Protein AF-A0A833N3K3-F1 (afdb_monomer_lite)

Radius of gyration: 20.12 Å; chains: 1; bounding box: 38×70×45 Å

Secondary structure (DSSP, 8-state):
---HHHHHHHHHHHHSS--TT----HHHHHHHHHHHHHHHHHHHHHHHHHHHTTT----HHHHHHHHHHHHHHHHHHHHHHHS---SHHHHHHHHHHHHHHHHHHT-HHHHHHHHHHHHHHHTSTTPPPPPPPPGGGSPPPP-

pLDDT: mean 86.13, std 13.18, range [45.88, 97.06]

Foldseek 3Di:
DQDPVNVVVVVVCVVPPPPPDDPPPQLVVLLVQLVVLVVLLVVLVVCCCPVQNPDGDDDPVSVVSNVVSVVSNVVSVVSNLVDAAQDPVSLVSLLVSQLVVLVVVVDLVSLVVSVVSSVVRCPDPNHDHHDDHDPSNDDDDDD

Structure (mmCIF, N/CA/C/O backbone):
data_AF-A0A833N3K3-F1
#
_entry.id   AF-A0A833N3K3-F1
#
loop_
_atom_site.group_PDB
_atom_site.id
_atom_site.type_symbol
_atom_site.label_atom_id
_atom_site.label_alt_id
_atom_site.label_comp_id
_atom_site.label_asym_id
_atom_site.label_entity_id
_atom_site.label_seq_id
_atom_site.pdbx_PDB_ins_code
_atom_site.Cartn_x
_atom_site.Cartn_y
_atom_site.Cartn_z
_atom_site.occupancy
_atom_site.B_iso_or_equiv
_atom_site.auth_seq_id
_atom_site.auth_comp_id
_atom_site.auth_asym_id
_atom_site.auth_atom_id
_atom_site.pdbx_PDB_model_num
ATOM 1 N N . MET A 1 1 ? 7.880 -47.195 -12.315 1.00 52.00 1 MET A N 1
ATOM 2 C CA . MET A 1 1 ? 8.956 -46.193 -12.150 1.00 52.00 1 MET A CA 1
ATOM 3 C C . MET A 1 1 ? 8.389 -44.816 -12.467 1.00 52.00 1 MET A C 1
ATOM 5 O O . MET A 1 1 ? 7.997 -44.614 -13.613 1.00 52.00 1 MET A O 1
ATOM 9 N N . PRO A 1 2 ? 8.256 -43.900 -11.494 1.00 55.56 2 PRO A N 1
ATOM 10 C CA . PRO A 1 2 ? 7.811 -42.541 -11.786 1.00 55.56 2 PRO A CA 1
ATOM 11 C C . PRO A 1 2 ? 8.850 -41.845 -12.675 1.00 55.56 2 PRO A C 1
ATOM 13 O O . PRO A 1 2 ? 10.045 -41.848 -12.389 1.00 55.56 2 PRO A O 1
ATOM 16 N N . THR A 1 3 ? 8.403 -41.278 -13.792 1.00 72.81 3 THR A N 1
ATOM 17 C CA . THR A 1 3 ? 9.254 -40.499 -14.699 1.00 72.81 3 THR A CA 1
ATOM 18 C C . THR A 1 3 ? 9.579 -39.136 -14.079 1.00 72.81 3 THR A C 1
ATOM 20 O O . THR A 1 3 ? 8.823 -38.625 -13.246 1.00 72.81 3 THR A O 1
ATOM 23 N N . ARG A 1 4 ? 10.670 -38.485 -14.512 1.00 65.00 4 ARG A N 1
ATOM 24 C CA . ARG A 1 4 ? 11.044 -37.129 -14.042 1.00 65.00 4 ARG A CA 1
ATOM 25 C C . ARG A 1 4 ? 9.884 -36.127 -14.136 1.00 65.00 4 ARG A C 1
ATOM 27 O O . ARG A 1 4 ? 9.741 -35.266 -13.277 1.00 65.00 4 ARG A O 1
ATOM 34 N N . ARG A 1 5 ? 9.017 -36.283 -15.141 1.00 64.00 5 ARG A N 1
ATOM 35 C CA . ARG A 1 5 ? 7.822 -35.453 -15.344 1.00 64.00 5 ARG A CA 1
ATOM 36 C C . ARG A 1 5 ? 6.761 -35.678 -14.265 1.00 64.00 5 ARG A C 1
ATOM 38 O O . ARG A 1 5 ? 6.179 -34.711 -13.793 1.00 64.00 5 ARG A O 1
ATOM 45 N N . THR A 1 6 ? 6.555 -36.925 -13.838 1.00 72.06 6 THR A N 1
ATOM 46 C CA . THR A 1 6 ? 5.643 -37.235 -12.725 1.00 72.06 6 THR A CA 1
ATOM 47 C C . THR A 1 6 ? 6.186 -36.741 -11.389 1.00 72.06 6 THR A C 1
ATOM 49 O O . THR A 1 6 ? 5.430 -36.154 -10.635 1.00 72.06 6 THR A O 1
ATOM 52 N N . ALA A 1 7 ? 7.496 -36.847 -11.138 1.00 72.25 7 ALA A N 1
ATOM 53 C CA . ALA A 1 7 ? 8.103 -36.306 -9.919 1.00 72.25 7 ALA A CA 1
ATOM 54 C C . ALA A 1 7 ? 7.972 -34.773 -9.832 1.00 72.25 7 ALA A C 1
ATOM 56 O O . ALA A 1 7 ? 7.600 -34.242 -8.789 1.00 72.25 7 ALA A O 1
ATOM 57 N N . LEU A 1 8 ? 8.207 -34.064 -10.942 1.00 69.69 8 LEU A N 1
ATOM 58 C CA . LEU A 1 8 ? 8.032 -32.610 -11.005 1.00 69.69 8 LEU A CA 1
ATOM 59 C C . LEU A 1 8 ? 6.567 -32.189 -10.860 1.00 69.69 8 LEU A C 1
ATOM 61 O O . LEU A 1 8 ? 6.291 -31.215 -10.168 1.00 69.69 8 LEU A O 1
ATOM 65 N N . ALA A 1 9 ? 5.629 -32.929 -11.456 1.00 73.12 9 ALA A N 1
ATOM 66 C CA . ALA A 1 9 ? 4.201 -32.673 -11.287 1.00 73.12 9 ALA A CA 1
ATOM 67 C C . ALA A 1 9 ? 3.756 -32.860 -9.827 1.00 73.12 9 ALA A C 1
ATOM 69 O O . ALA A 1 9 ? 3.012 -32.030 -9.317 1.00 73.12 9 ALA A O 1
ATOM 70 N N . SER A 1 10 ? 4.261 -33.884 -9.132 1.00 70.81 10 SER A N 1
ATOM 71 C CA . SER A 1 10 ? 3.979 -34.112 -7.710 1.00 70.81 10 SER A CA 1
ATOM 72 C C . SER A 1 10 ? 4.537 -33.001 -6.825 1.00 70.81 10 SER A C 1
ATOM 74 O O . SER A 1 10 ? 3.839 -32.502 -5.949 1.00 70.81 10 SER A O 1
ATOM 76 N N . VAL A 1 11 ? 5.779 -32.575 -7.069 1.00 69.56 11 VAL A N 1
ATOM 77 C CA . VAL A 1 11 ? 6.408 -31.478 -6.317 1.00 69.56 11 VAL A CA 1
ATOM 78 C C . VAL A 1 11 ? 5.673 -30.162 -6.568 1.00 69.56 11 VAL A C 1
ATOM 80 O O . VAL A 1 11 ? 5.389 -29.431 -5.623 1.00 69.56 11 VAL A O 1
ATOM 83 N N . LEU A 1 12 ? 5.290 -29.880 -7.816 1.00 65.75 12 LEU A N 1
ATOM 84 C CA . LEU A 1 12 ? 4.489 -28.703 -8.150 1.00 65.75 12 LEU A CA 1
ATOM 85 C C . LEU A 1 12 ? 3.085 -28.771 -7.546 1.00 65.75 12 LEU A C 1
ATOM 87 O O . LEU A 1 12 ? 2.593 -27.744 -7.100 1.00 65.75 12 LEU A O 1
ATOM 91 N N . ALA A 1 13 ? 2.459 -29.947 -7.470 1.00 66.00 13 ALA A N 1
ATOM 92 C CA . ALA A 1 13 ? 1.159 -30.125 -6.825 1.00 66.00 13 ALA A CA 1
ATOM 93 C C . ALA A 1 13 ? 1.229 -29.917 -5.304 1.00 66.00 13 ALA A C 1
ATOM 95 O O . ALA A 1 13 ? 0.318 -29.329 -4.730 1.00 66.00 13 ALA A O 1
ATOM 96 N N . VAL A 1 14 ? 2.324 -30.331 -4.658 1.00 65.94 14 VAL A N 1
ATOM 97 C CA . VAL A 1 14 ? 2.574 -30.079 -3.228 1.00 65.94 14 VAL A CA 1
ATOM 98 C C . VAL A 1 14 ? 2.897 -28.603 -2.966 1.00 65.94 14 VAL A C 1
ATOM 100 O O . VAL A 1 14 ? 2.432 -28.048 -1.977 1.00 65.94 14 VAL A O 1
ATOM 103 N N . LEU A 1 15 ? 3.631 -27.934 -3.862 1.00 58.62 15 LEU A N 1
ATOM 104 C CA . LEU A 1 15 ? 3.914 -26.494 -3.766 1.00 58.62 15 LEU A CA 1
ATOM 105 C C . LEU A 1 15 ? 2.698 -25.617 -4.104 1.00 58.62 15 LEU A C 1
ATOM 107 O O . LEU A 1 15 ? 2.573 -24.510 -3.585 1.00 58.62 15 LEU A O 1
ATOM 111 N N . ALA A 1 16 ? 1.817 -26.099 -4.983 1.00 52.84 16 ALA A N 1
ATOM 112 C CA . ALA A 1 16 ? 0.568 -25.441 -5.355 1.00 52.84 16 ALA A CA 1
ATOM 113 C C . ALA A 1 16 ? -0.585 -25.771 -4.401 1.00 52.84 16 ALA A C 1
ATOM 115 O O . ALA A 1 16 ? -1.646 -25.155 -4.516 1.00 52.84 16 ALA A O 1
ATOM 116 N N . ALA A 1 17 ? -0.399 -26.719 -3.474 1.00 49.34 17 ALA A N 1
ATOM 117 C CA . ALA A 1 17 ? -1.385 -27.015 -2.453 1.00 49.34 17 ALA A CA 1
ATOM 118 C C . ALA A 1 17 ? -1.581 -25.750 -1.600 1.00 49.34 17 ALA A C 1
ATOM 120 O O . ALA A 1 17 ? -0.642 -25.306 -0.930 1.00 49.34 17 ALA A O 1
ATOM 121 N N . PRO A 1 18 ? -2.770 -25.123 -1.621 1.00 50.16 18 PRO A N 1
ATOM 122 C CA . PRO A 1 18 ? -3.040 -24.038 -0.701 1.00 50.16 18 PRO A CA 1
ATOM 123 C C . PRO A 1 18 ? -2.922 -24.610 0.711 1.00 50.16 18 PRO A C 1
ATOM 125 O O . PRO A 1 18 ? -3.426 -25.698 0.981 1.00 50.16 18 PRO A O 1
ATOM 128 N N . ALA A 1 19 ? -2.262 -23.891 1.617 1.00 56.50 19 ALA A N 1
ATOM 129 C CA . ALA A 1 19 ? -2.344 -24.192 3.038 1.00 56.50 19 ALA A CA 1
ATOM 130 C C . ALA A 1 19 ? -3.823 -24.089 3.452 1.00 56.50 19 ALA A C 1
ATOM 132 O O . ALA A 1 19 ? -4.355 -22.995 3.649 1.00 56.50 19 ALA A O 1
ATOM 133 N N . ILE A 1 20 ? -4.512 -25.230 3.492 1.00 51.62 20 ILE A N 1
ATOM 134 C CA . ILE A 1 20 ? -5.905 -25.335 3.914 1.00 51.62 20 ILE A CA 1
ATOM 135 C C . ILE A 1 20 ? -5.905 -25.054 5.416 1.00 51.62 20 ILE A C 1
ATOM 137 O O . ILE A 1 20 ? -5.489 -25.895 6.206 1.00 51.62 20 ILE A O 1
ATOM 141 N N . GLY A 1 21 ? -6.310 -23.849 5.816 1.00 46.34 21 GLY A N 1
ATOM 142 C CA . GLY A 1 21 ? -6.487 -23.539 7.237 1.00 46.34 21 GLY A CA 1
ATOM 143 C C . GLY A 1 21 ? -6.705 -22.071 7.586 1.00 46.34 21 GLY A C 1
ATOM 144 O O . GLY A 1 21 ? -7.374 -21.786 8.572 1.00 46.34 21 GLY A O 1
ATOM 145 N N . ALA A 1 22 ? -6.219 -21.124 6.782 1.00 54.19 22 ALA A N 1
ATOM 146 C CA . ALA A 1 22 ? -6.450 -19.703 7.036 1.00 54.19 22 ALA A CA 1
ATOM 147 C C . ALA A 1 22 ? -7.201 -19.072 5.864 1.00 54.19 22 ALA A C 1
ATOM 149 O O . ALA A 1 22 ? -6.645 -18.919 4.776 1.00 54.19 22 ALA A O 1
ATOM 150 N N . VAL A 1 23 ? -8.454 -18.662 6.088 1.00 58.38 23 VAL A N 1
ATOM 151 C CA . VAL A 1 23 ? -9.117 -17.711 5.187 1.00 58.38 23 VAL A CA 1
ATOM 152 C C . VAL A 1 23 ? -8.196 -16.489 5.097 1.00 58.38 23 VAL A C 1
ATOM 154 O O . VAL A 1 23 ? -7.888 -15.900 6.139 1.00 58.38 23 VAL A O 1
ATOM 157 N N . PRO A 1 24 ? -7.694 -16.118 3.903 1.00 64.69 24 PRO A N 1
ATOM 158 C CA . PRO A 1 24 ? -6.765 -15.010 3.792 1.00 64.69 24 PRO A CA 1
ATOM 159 C C . PRO A 1 24 ? -7.447 -13.749 4.314 1.00 64.69 24 PRO A C 1
ATOM 161 O O . PRO A 1 24 ? -8.422 -13.280 3.726 1.00 64.69 24 PRO A O 1
ATOM 164 N N . ARG A 1 25 ? -6.938 -13.190 5.417 1.00 82.75 25 ARG A N 1
ATOM 165 C CA . ARG A 1 25 ? -7.430 -11.908 5.926 1.00 82.75 25 ARG A CA 1
ATOM 166 C C . ARG A 1 25 ? -7.236 -10.861 4.814 1.00 82.75 25 ARG A C 1
ATOM 168 O O . ARG A 1 25 ? -6.092 -10.629 4.398 1.00 82.75 25 ARG A O 1
ATOM 175 N N . PRO A 1 26 ? -8.314 -10.244 4.295 1.00 89.69 26 PRO A N 1
ATOM 176 C CA . PRO A 1 26 ? -8.270 -9.475 3.049 1.00 89.69 26 PRO A CA 1
ATOM 177 C C . PRO A 1 26 ? -7.311 -8.285 3.138 1.00 89.69 26 PRO A C 1
ATOM 179 O O . PRO A 1 26 ? -6.633 -7.962 2.159 1.00 89.69 26 PRO A O 1
ATOM 182 N N . LEU A 1 27 ? -7.180 -7.683 4.326 1.00 93.06 27 LEU A N 1
ATOM 183 C CA . LEU A 1 27 ? -6.255 -6.581 4.561 1.00 93.06 27 LEU A CA 1
ATOM 184 C C . LEU A 1 27 ? -4.794 -7.006 4.384 1.00 93.06 27 LEU A C 1
ATOM 186 O O . LEU A 1 27 ? -4.048 -6.336 3.676 1.00 93.06 27 LEU A O 1
ATOM 190 N N . PHE A 1 28 ? -4.385 -8.140 4.955 1.00 93.31 28 PHE A N 1
ATOM 191 C CA . PHE A 1 28 ? -3.009 -8.631 4.835 1.00 93.31 28 PHE A CA 1
ATOM 192 C C . PHE A 1 28 ? -2.650 -8.978 3.387 1.00 93.31 28 PHE A C 1
ATOM 194 O O . PHE A 1 28 ? -1.544 -8.677 2.930 1.00 93.31 28 PHE A O 1
ATOM 201 N N . VAL A 1 29 ? -3.596 -9.543 2.630 1.00 94.50 29 VAL A N 1
ATOM 202 C CA . VAL A 1 29 ? -3.408 -9.792 1.193 1.00 94.50 29 VAL A CA 1
ATOM 203 C C . VAL A 1 29 ? -3.249 -8.477 0.429 1.00 94.50 29 VAL A C 1
ATOM 205 O O . VAL A 1 29 ? -2.343 -8.358 -0.399 1.00 94.50 29 VAL A O 1
ATOM 208 N N . ALA A 1 30 ? -4.074 -7.471 0.730 1.00 95.56 30 ALA A N 1
ATOM 209 C CA . ALA A 1 30 ? -3.979 -6.156 0.106 1.00 95.56 30 ALA A CA 1
ATOM 210 C C . ALA A 1 30 ? -2.667 -5.430 0.458 1.00 95.56 30 ALA A C 1
ATOM 212 O O . ALA A 1 30 ? -2.048 -4.841 -0.428 1.00 95.56 30 ALA A O 1
ATOM 213 N N . ILE A 1 31 ? -2.196 -5.527 1.708 1.00 96.00 31 ILE A N 1
ATOM 214 C CA . ILE A 1 31 ? -0.894 -4.995 2.142 1.00 96.00 31 ILE A CA 1
ATOM 215 C C . ILE A 1 31 ? 0.236 -5.676 1.368 1.00 96.00 31 ILE A C 1
ATOM 217 O O . ILE A 1 31 ? 1.098 -4.995 0.812 1.00 96.00 31 ILE A O 1
ATOM 221 N N . ARG A 1 32 ? 0.224 -7.013 1.272 1.00 95.81 32 ARG A N 1
ATOM 222 C CA . ARG A 1 32 ? 1.232 -7.767 0.511 1.00 95.81 32 ARG A CA 1
ATOM 223 C C . ARG A 1 32 ? 1.258 -7.341 -0.955 1.00 95.81 32 ARG A C 1
ATOM 225 O O . ARG A 1 32 ? 2.330 -7.073 -1.492 1.00 95.81 32 ARG A O 1
ATOM 232 N N . ARG A 1 33 ? 0.090 -7.224 -1.592 1.00 95.94 33 ARG A N 1
ATOM 233 C CA . ARG A 1 33 ? -0.021 -6.752 -2.980 1.00 95.94 33 ARG A CA 1
ATOM 234 C C . ARG A 1 33 ? 0.518 -5.327 -3.133 1.00 95.94 33 ARG A C 1
ATOM 236 O O . ARG A 1 33 ? 1.295 -5.068 -4.047 1.00 95.94 33 ARG A O 1
ATOM 243 N N . ALA A 1 34 ? 0.156 -4.418 -2.227 1.00 96.25 34 ALA A N 1
ATOM 244 C CA . ALA A 1 34 ? 0.634 -3.037 -2.252 1.00 96.25 34 ALA A CA 1
ATOM 245 C C . ALA A 1 34 ? 2.161 -2.948 -2.089 1.00 96.25 34 ALA A C 1
ATOM 247 O O . ALA A 1 34 ? 2.800 -2.188 -2.816 1.00 96.25 34 ALA A O 1
ATOM 248 N N . ARG A 1 35 ? 2.754 -3.759 -1.202 1.00 95.75 35 ARG A N 1
ATOM 249 C CA . ARG A 1 35 ? 4.214 -3.871 -1.035 1.00 95.75 35 ARG A CA 1
ATOM 250 C C . ARG A 1 35 ? 4.905 -4.336 -2.312 1.00 95.75 35 ARG A C 1
ATOM 252 O O . ARG A 1 35 ? 5.867 -3.703 -2.740 1.00 95.75 35 ARG A O 1
ATOM 259 N N . LEU A 1 36 ? 4.401 -5.398 -2.941 1.00 96.44 36 LEU A N 1
ATOM 260 C CA . LEU A 1 36 ? 4.959 -5.920 -4.192 1.00 96.44 36 LEU A CA 1
ATOM 261 C C . LEU A 1 36 ? 4.879 -4.885 -5.320 1.00 96.44 36 LEU A C 1
ATOM 263 O O . LEU A 1 36 ? 5.867 -4.657 -6.014 1.00 96.44 36 LEU A O 1
ATOM 267 N N . ALA A 1 37 ? 3.746 -4.195 -5.459 1.00 96.19 37 ALA A N 1
ATOM 268 C CA . ALA A 1 37 ? 3.589 -3.157 -6.474 1.00 96.19 37 ALA A CA 1
ATOM 269 C C . ALA A 1 37 ? 4.484 -1.928 -6.207 1.00 96.19 37 ALA A C 1
ATOM 271 O O . ALA A 1 37 ? 5.044 -1.340 -7.135 1.00 96.19 37 ALA A O 1
ATOM 272 N N . ASP A 1 38 ? 4.678 -1.553 -4.938 1.00 94.75 38 ASP A N 1
ATOM 273 C CA . ASP A 1 38 ? 5.620 -0.501 -4.546 1.00 94.75 38 ASP A CA 1
ATOM 274 C C . ASP A 1 38 ? 7.079 -0.902 -4.813 1.00 94.75 38 ASP A C 1
ATOM 276 O O . ASP A 1 38 ? 7.875 -0.073 -5.261 1.00 94.75 38 ASP A O 1
ATOM 280 N N . ALA A 1 39 ? 7.438 -2.165 -4.574 1.00 94.56 39 ALA A N 1
ATOM 281 C CA . ALA A 1 39 ? 8.753 -2.707 -4.900 1.00 94.56 39 ALA A CA 1
ATOM 282 C C . ALA A 1 39 ? 8.995 -2.726 -6.415 1.00 94.56 39 ALA A C 1
ATOM 284 O O . ALA A 1 39 ? 10.015 -2.204 -6.858 1.00 94.56 39 ALA A O 1
ATOM 285 N N . ALA A 1 40 ? 8.037 -3.213 -7.210 1.00 95.19 40 ALA A N 1
ATOM 286 C CA . ALA A 1 40 ? 8.120 -3.216 -8.671 1.00 95.19 40 ALA A CA 1
ATOM 287 C C . ALA A 1 40 ? 8.273 -1.796 -9.238 1.00 95.19 40 ALA A C 1
ATOM 289 O O . ALA A 1 40 ? 9.106 -1.553 -10.108 1.00 95.19 40 ALA A O 1
ATOM 290 N N . HIS A 1 41 ? 7.532 -0.821 -8.701 1.00 94.62 41 HIS A N 1
ATOM 291 C CA . HIS A 1 41 ? 7.658 0.577 -9.116 1.00 94.62 41 HIS A CA 1
ATOM 292 C C . HIS A 1 41 ? 9.039 1.169 -8.825 1.00 94.62 41 HIS A C 1
ATOM 294 O O . HIS A 1 41 ? 9.573 1.909 -9.659 1.00 94.62 41 HIS A O 1
ATOM 300 N N . ARG A 1 42 ? 9.617 0.840 -7.662 1.00 92.56 42 ARG A N 1
ATOM 301 C CA . ARG A 1 42 ? 10.987 1.234 -7.307 1.00 92.56 42 ARG A CA 1
ATOM 302 C C . ARG A 1 42 ? 12.014 0.543 -8.192 1.00 92.56 42 ARG A C 1
ATOM 304 O O . ARG A 1 42 ? 12.896 1.226 -8.698 1.00 92.56 42 ARG A O 1
ATOM 311 N N . GLN A 1 43 ? 11.876 -0.764 -8.411 1.00 93.56 43 GLN A N 1
ATOM 312 C CA . GLN A 1 43 ? 12.778 -1.531 -9.267 1.00 93.56 43 GLN A CA 1
ATOM 313 C C . GLN A 1 43 ? 12.775 -0.971 -10.687 1.00 93.56 43 GLN A C 1
ATOM 315 O O . GLN A 1 43 ? 13.820 -0.581 -11.178 1.00 93.56 43 GLN A O 1
ATOM 320 N N . ALA A 1 44 ? 11.598 -0.749 -11.273 1.00 92.44 44 ALA A N 1
ATOM 321 C CA . ALA A 1 44 ? 11.487 -0.123 -12.585 1.00 92.44 44 ALA A CA 1
ATOM 322 C C . ALA A 1 44 ? 12.074 1.306 -12.620 1.00 92.44 44 ALA A C 1
ATOM 324 O O . ALA A 1 44 ? 12.420 1.808 -13.685 1.00 92.44 44 ALA A O 1
ATOM 325 N N . GLY A 1 45 ? 12.145 2.004 -11.481 1.00 91.06 45 GLY A N 1
ATOM 326 C CA . GLY A 1 45 ? 12.852 3.281 -11.362 1.00 91.06 45 GLY A CA 1
ATOM 327 C C . GLY A 1 45 ? 14.372 3.111 -11.409 1.00 91.06 45 GLY A C 1
ATOM 328 O O . GLY A 1 45 ? 15.025 3.856 -12.132 1.00 91.06 45 GLY A O 1
ATOM 329 N N . ARG A 1 46 ? 14.910 2.110 -10.700 1.00 91.62 46 ARG A N 1
ATOM 330 C CA . ARG A 1 46 ? 16.338 1.754 -10.738 1.00 91.62 46 ARG A CA 1
ATOM 331 C C . ARG A 1 46 ? 16.754 1.249 -12.111 1.00 91.62 46 ARG A C 1
ATOM 333 O O . ARG A 1 46 ? 17.632 1.846 -12.708 1.00 91.62 46 ARG A O 1
ATOM 340 N N . ASP A 1 47 ? 16.014 0.303 -12.683 1.00 90.44 47 ASP A N 1
ATOM 341 C CA . ASP A 1 47 ? 16.249 -0.216 -14.036 1.00 90.44 47 ASP A CA 1
ATOM 342 C C . ASP A 1 47 ? 16.250 0.904 -15.089 1.00 90.44 47 ASP A C 1
ATOM 344 O O . ASP A 1 47 ? 16.980 0.844 -16.073 1.00 90.44 47 ASP A O 1
ATOM 348 N N . THR A 1 48 ? 15.449 1.961 -14.881 1.00 89.50 48 THR A N 1
ATOM 349 C CA . THR A 1 48 ? 15.463 3.128 -15.776 1.00 89.50 48 THR A CA 1
ATOM 350 C C . THR A 1 48 ? 16.841 3.795 -15.802 1.00 89.50 48 THR A C 1
ATOM 352 O O . THR A 1 48 ? 17.263 4.252 -16.860 1.00 89.50 48 THR A O 1
ATOM 355 N N . LEU A 1 49 ? 17.514 3.873 -14.654 1.00 90.62 49 LEU A N 1
ATOM 356 C CA . LEU A 1 49 ? 18.844 4.460 -14.513 1.00 90.62 49 LEU A CA 1
ATOM 357 C C . LEU A 1 49 ? 19.941 3.456 -14.879 1.00 90.62 49 LEU A C 1
ATOM 359 O O . LEU A 1 49 ? 20.850 3.817 -15.615 1.00 90.62 49 LEU A O 1
ATOM 363 N N . ASP A 1 50 ? 19.831 2.210 -14.425 1.00 91.56 50 ASP A N 1
ATOM 364 C CA . ASP A 1 50 ? 20.878 1.196 -14.578 1.00 91.56 50 ASP A CA 1
ATOM 365 C C . ASP A 1 50 ? 20.996 0.700 -16.028 1.00 91.56 50 ASP A C 1
ATOM 367 O O . ASP A 1 50 ? 22.099 0.486 -16.522 1.00 91.56 50 ASP A O 1
ATOM 371 N N . VAL A 1 51 ? 19.868 0.540 -16.735 1.00 89.50 51 VAL A N 1
ATOM 372 C CA . VAL A 1 51 ? 19.848 -0.000 -18.108 1.00 89.50 51 VAL A CA 1
ATOM 373 C C . VAL A 1 51 ? 20.002 1.096 -19.158 1.00 89.50 51 VAL A C 1
ATOM 375 O O . VAL A 1 51 ? 20.683 0.901 -20.162 1.00 89.50 51 VAL A O 1
ATOM 378 N N . PHE A 1 52 ? 19.351 2.245 -18.959 1.00 89.75 52 PHE A N 1
ATOM 379 C CA . PHE A 1 52 ? 19.309 3.309 -19.969 1.00 89.75 52 PHE A CA 1
ATOM 380 C C . PHE A 1 52 ? 20.160 4.526 -19.595 1.00 89.75 52 PHE A C 1
ATOM 382 O O . PHE A 1 52 ? 20.380 5.394 -20.432 1.00 89.75 52 PHE A O 1
ATOM 389 N N . GLY A 1 53 ? 20.639 4.642 -18.360 1.00 88.50 53 GLY A N 1
ATOM 390 C CA . GLY A 1 53 ? 21.259 5.874 -17.885 1.00 88.50 53 GLY A CA 1
ATOM 391 C C . GLY A 1 53 ? 20.255 7.030 -17.727 1.00 88.50 53 GLY A C 1
ATOM 392 O O . GLY A 1 53 ? 19.081 6.939 -18.109 1.00 88.50 53 GLY A O 1
ATOM 393 N N . PRO A 1 54 ? 20.699 8.169 -17.171 1.00 85.88 54 PRO A N 1
ATOM 394 C CA . PRO A 1 54 ? 19.827 9.316 -16.914 1.00 85.88 54 PRO A CA 1
ATOM 395 C C . PRO A 1 54 ? 19.212 9.901 -18.198 1.00 85.88 54 PRO A C 1
ATOM 397 O O . PRO A 1 54 ? 18.042 10.287 -18.187 1.00 85.88 54 PRO A O 1
ATOM 400 N N . ASN A 1 55 ? 19.964 9.881 -19.306 1.00 85.50 55 ASN A N 1
ATOM 401 C CA . ASN A 1 55 ? 19.597 10.517 -20.578 1.00 85.50 55 ASN A CA 1
ATOM 402 C C . ASN A 1 55 ? 19.440 9.538 -21.755 1.00 85.50 55 ASN A C 1
ATOM 404 O O . ASN A 1 55 ? 19.270 9.983 -22.890 1.00 85.50 55 ASN A O 1
ATOM 408 N N . GLY A 1 56 ? 19.518 8.222 -21.536 1.00 83.19 56 GLY A N 1
ATOM 409 C CA . GLY A 1 56 ? 19.440 7.278 -22.650 1.00 83.19 56 GLY A CA 1
ATOM 410 C C . GLY A 1 56 ? 18.039 7.133 -23.227 1.00 83.19 56 GLY A C 1
ATOM 411 O O . GLY A 1 56 ? 17.013 7.372 -22.577 1.00 83.19 56 GLY A O 1
ATOM 412 N N . HIS A 1 57 ? 1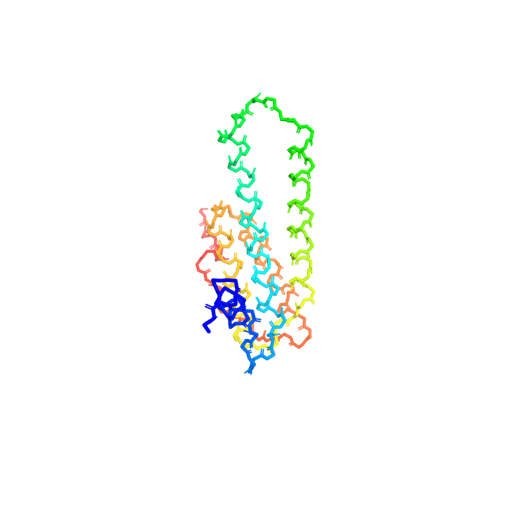8.006 6.723 -24.493 1.00 87.19 57 HIS A N 1
ATOM 413 C CA . HIS A 1 57 ? 16.768 6.494 -25.216 1.00 87.19 57 HIS A CA 1
ATOM 414 C C . HIS A 1 57 ? 15.968 5.355 -24.573 1.00 87.19 57 HIS A C 1
ATOM 416 O O . HIS A 1 57 ? 16.484 4.266 -24.333 1.00 87.19 57 HIS A O 1
ATOM 422 N N . ARG A 1 58 ? 14.680 5.606 -24.319 1.00 88.38 58 ARG A N 1
ATOM 423 C CA . ARG A 1 58 ? 13.756 4.638 -23.718 1.00 88.38 58 ARG A CA 1
ATOM 424 C C . ARG A 1 58 ? 12.780 4.136 -24.778 1.00 88.38 58 ARG A C 1
ATOM 426 O O . ARG A 1 58 ? 11.917 4.922 -25.188 1.00 88.38 58 ARG A O 1
ATOM 433 N N . PRO A 1 59 ? 12.866 2.857 -25.176 1.00 91.44 59 PRO A N 1
ATOM 434 C CA . PRO A 1 59 ? 11.961 2.279 -26.159 1.00 91.44 59 PRO A CA 1
ATOM 435 C C . PRO A 1 59 ? 10.487 2.369 -25.745 1.00 91.44 59 PRO A C 1
ATOM 437 O O . PRO A 1 59 ? 10.152 2.436 -24.558 1.00 91.44 59 PRO A O 1
ATOM 440 N N . ALA A 1 60 ? 9.579 2.305 -26.721 1.00 92.75 60 ALA A N 1
ATOM 441 C CA . ALA A 1 60 ? 8.137 2.371 -26.470 1.00 92.75 60 ALA A CA 1
ATOM 442 C C . ALA A 1 60 ? 7.645 1.269 -25.510 1.00 92.75 60 ALA A C 1
ATOM 444 O O . ALA A 1 60 ? 6.843 1.551 -24.616 1.00 92.75 60 ALA A O 1
ATOM 445 N N . TYR A 1 61 ? 8.186 0.048 -25.619 1.00 91.62 61 TYR A N 1
ATOM 446 C CA . TYR A 1 61 ? 7.843 -1.057 -24.715 1.00 91.62 61 TYR A CA 1
ATOM 447 C C . TYR A 1 61 ? 8.208 -0.747 -23.254 1.00 91.62 61 TYR A C 1
ATOM 449 O O . TYR A 1 61 ? 7.469 -1.113 -22.342 1.00 91.62 61 TYR A O 1
ATOM 457 N N . TRP A 1 62 ? 9.304 -0.015 -23.016 1.00 93.56 62 TRP A N 1
ATOM 458 C CA . TRP A 1 62 ? 9.717 0.376 -21.667 1.00 93.56 62 TRP A CA 1
ATOM 459 C C . TRP A 1 62 ? 8.726 1.355 -21.044 1.00 93.56 62 TRP A C 1
ATOM 461 O O . TRP A 1 62 ? 8.361 1.238 -19.872 1.00 93.56 62 TRP A O 1
ATOM 471 N N . ARG A 1 63 ? 8.241 2.312 -21.842 1.00 90.00 63 ARG A N 1
ATOM 472 C CA . ARG A 1 63 ? 7.199 3.248 -21.403 1.00 90.00 63 ARG A CA 1
ATOM 473 C C . ARG A 1 63 ? 5.916 2.497 -21.053 1.00 90.00 63 ARG A C 1
ATOM 475 O O . ARG A 1 63 ? 5.375 2.726 -19.974 1.00 90.00 63 ARG A O 1
ATOM 482 N N . ALA A 1 64 ? 5.475 1.572 -21.908 1.00 93.81 64 ALA A N 1
ATOM 483 C CA . ALA A 1 64 ? 4.297 0.742 -21.652 1.00 93.81 64 ALA A CA 1
ATOM 484 C C . ALA A 1 64 ? 4.435 -0.069 -20.351 1.00 93.81 64 ALA A C 1
ATOM 486 O O . ALA A 1 64 ? 3.537 -0.043 -19.510 1.00 93.81 64 ALA A O 1
ATOM 487 N N . TYR A 1 65 ? 5.595 -0.695 -20.129 1.00 93.75 65 TYR A N 1
ATOM 488 C CA . TYR A 1 65 ? 5.907 -1.391 -18.879 1.00 93.75 65 TYR A CA 1
ATOM 489 C C . TYR A 1 65 ? 5.811 -0.465 -17.655 1.00 93.75 65 TYR A C 1
ATOM 491 O O . TYR A 1 65 ? 5.120 -0.782 -16.686 1.00 93.75 65 TYR A O 1
ATOM 499 N N . ARG A 1 66 ? 6.432 0.722 -17.704 1.00 94.19 66 ARG A N 1
ATOM 500 C CA . ARG A 1 66 ? 6.380 1.710 -16.611 1.00 94.19 66 ARG A CA 1
ATOM 501 C C . ARG A 1 66 ? 4.952 2.159 -16.297 1.00 94.19 66 ARG A C 1
ATOM 503 O O . ARG A 1 66 ? 4.613 2.291 -15.119 1.00 94.19 66 ARG A O 1
ATOM 510 N N . PHE A 1 67 ? 4.123 2.370 -17.320 1.00 94.38 67 PHE A N 1
ATOM 511 C CA . PHE A 1 67 ? 2.704 2.676 -17.135 1.00 94.38 67 PHE A CA 1
ATOM 512 C C . PHE A 1 67 ? 1.952 1.515 -16.483 1.00 94.38 67 PHE A C 1
ATOM 514 O O . PHE A 1 67 ? 1.219 1.752 -15.526 1.00 94.38 67 PHE A O 1
ATOM 521 N N . GLY A 1 68 ? 2.179 0.275 -16.926 1.00 95.56 68 GLY A N 1
ATOM 522 C CA . GLY A 1 68 ? 1.575 -0.916 -16.321 1.00 95.56 68 GLY A CA 1
ATOM 523 C C . GLY A 1 68 ? 1.920 -1.059 -14.836 1.00 95.56 68 GLY A C 1
ATOM 524 O O . GLY A 1 68 ? 1.033 -1.221 -13.999 1.00 95.56 68 GLY A O 1
ATOM 525 N N . VAL A 1 69 ? 3.196 -0.887 -14.480 1.00 96.69 69 VAL A N 1
ATOM 526 C CA . VAL A 1 69 ? 3.652 -0.917 -13.080 1.00 96.69 69 VAL A CA 1
ATOM 527 C C . VAL A 1 69 ? 3.017 0.207 -12.253 1.00 96.69 69 VAL A C 1
ATOM 529 O O . VAL A 1 69 ? 2.619 -0.006 -11.106 1.00 96.69 69 VAL A O 1
ATOM 532 N N . LEU A 1 70 ? 2.897 1.415 -12.814 1.00 96.12 70 LEU A N 1
ATOM 533 C CA . LEU A 1 70 ? 2.243 2.533 -12.132 1.00 96.12 70 LEU A CA 1
ATOM 534 C C . LEU A 1 70 ? 0.742 2.281 -11.925 1.00 96.12 70 LEU A C 1
ATOM 536 O O . LEU A 1 70 ? 0.225 2.565 -10.841 1.00 96.12 70 LEU A O 1
ATOM 540 N N . ALA A 1 71 ? 0.061 1.735 -12.933 1.00 95.75 71 ALA A N 1
ATOM 541 C CA . ALA A 1 71 ? -1.354 1.389 -12.871 1.00 95.75 71 ALA A CA 1
ATOM 542 C C . ALA A 1 71 ? -1.618 0.315 -11.809 1.00 95.75 71 ALA A C 1
ATOM 544 O O . ALA A 1 71 ? -2.525 0.476 -10.992 1.00 95.75 71 ALA A O 1
ATOM 545 N N . GLU A 1 72 ? -0.784 -0.725 -11.745 1.00 95.81 72 GLU A N 1
ATOM 546 C CA . GLU A 1 72 ? -0.913 -1.782 -10.739 1.00 95.81 72 GLU A CA 1
ATOM 547 C C . GLU A 1 72 ? -0.627 -1.271 -9.323 1.00 95.81 72 GLU A C 1
ATOM 549 O O . GLU A 1 72 ? -1.340 -1.581 -8.371 1.00 95.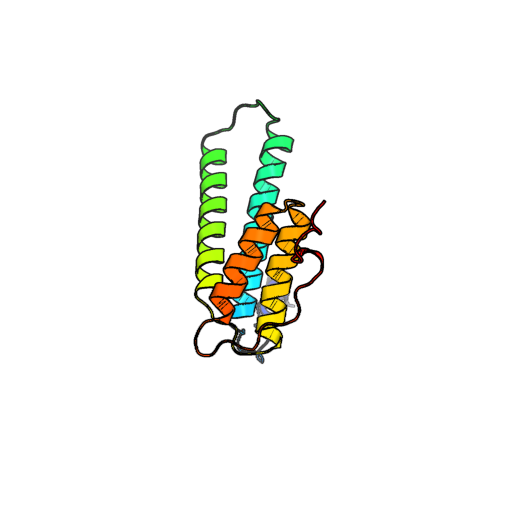81 72 GLU A O 1
ATOM 554 N N . ARG A 1 73 ? 0.365 -0.393 -9.165 1.00 96.12 73 ARG A N 1
ATOM 555 C CA . ARG A 1 73 ? 0.602 0.281 -7.884 1.00 96.12 73 ARG A CA 1
ATOM 556 C C . ARG A 1 73 ? -0.598 1.111 -7.443 1.00 96.12 73 ARG A C 1
ATOM 558 O O . ARG A 1 73 ? -0.955 1.107 -6.262 1.00 96.12 73 ARG A O 1
ATOM 565 N N . TYR A 1 74 ? -1.212 1.843 -8.368 1.00 96.00 74 TYR A N 1
ATOM 566 C CA . TYR A 1 74 ? -2.409 2.621 -8.077 1.00 96.00 74 TYR A CA 1
ATOM 567 C C . TYR A 1 74 ? -3.591 1.714 -7.701 1.00 96.00 74 TYR A C 1
ATOM 569 O O . TYR A 1 74 ? -4.245 1.965 -6.685 1.00 96.00 74 TYR A O 1
ATOM 577 N N . SER A 1 75 ? -3.826 0.640 -8.461 1.00 97.06 75 SER A N 1
ATOM 578 C CA . SER A 1 75 ? -4.910 -0.323 -8.227 1.00 97.06 75 SER A CA 1
ATOM 579 C C . SER A 1 75 ? -4.763 -1.014 -6.863 1.00 97.06 75 SER A C 1
ATOM 581 O O . SER A 1 75 ? -5.706 -1.016 -6.069 1.00 97.06 75 SER A O 1
ATOM 583 N N . ALA A 1 76 ? -3.560 -1.497 -6.533 1.00 96.31 76 ALA A N 1
ATOM 584 C CA . ALA A 1 76 ? -3.260 -2.184 -5.283 1.00 96.31 76 ALA A CA 1
ATOM 585 C C . ALA A 1 76 ? -3.466 -1.271 -4.069 1.00 96.31 76 ALA A C 1
ATOM 587 O O . ALA A 1 76 ? -4.085 -1.663 -3.079 1.00 96.31 76 ALA A O 1
ATOM 588 N N . ARG A 1 77 ? -3.012 -0.014 -4.158 1.00 94.44 77 ARG A N 1
ATOM 589 C CA . ARG A 1 77 ? -3.222 0.982 -3.098 1.00 94.44 77 ARG A CA 1
ATOM 590 C C . ARG A 1 77 ? -4.689 1.345 -2.941 1.00 94.44 77 ARG A C 1
ATOM 592 O O . ARG A 1 77 ? -5.163 1.479 -1.816 1.00 94.44 77 ARG A O 1
ATOM 599 N N . ARG A 1 78 ? -5.420 1.501 -4.046 1.00 94.56 78 ARG A N 1
ATOM 600 C CA . ARG A 1 78 ? -6.859 1.781 -4.005 1.00 94.56 78 ARG A CA 1
ATOM 601 C C . ARG A 1 78 ? -7.617 0.644 -3.320 1.00 94.56 78 ARG A C 1
ATOM 603 O O . ARG A 1 78 ? -8.442 0.934 -2.458 1.00 94.56 78 ARG A O 1
ATOM 610 N N . ALA A 1 79 ? -7.292 -0.607 -3.648 1.00 93.56 79 ALA A N 1
ATOM 611 C CA . ALA A 1 79 ? -7.864 -1.787 -3.005 1.00 93.56 79 ALA A CA 1
ATOM 612 C C . ALA A 1 79 ? -7.544 -1.828 -1.502 1.00 93.56 79 ALA A C 1
ATOM 614 O O . ALA A 1 79 ? -8.458 -1.943 -0.691 1.00 93.56 79 ALA A O 1
ATOM 615 N N . LEU A 1 80 ? -6.276 -1.629 -1.118 1.00 94.69 80 LEU A N 1
ATOM 616 C CA . LEU A 1 80 ? -5.875 -1.559 0.290 1.00 94.69 80 LEU A CA 1
ATOM 617 C C . LEU A 1 80 ? -6.658 -0.487 1.048 1.00 94.69 80 LEU A C 1
ATOM 619 O O . LEU A 1 80 ? -7.151 -0.731 2.142 1.00 94.69 80 LEU A O 1
ATOM 623 N N . TYR A 1 81 ? -6.802 0.706 0.473 1.00 90.56 81 TYR A N 1
ATOM 624 C CA . TYR A 1 81 ? -7.465 1.787 1.188 1.00 90.56 81 TYR A CA 1
ATOM 625 C C . TYR A 1 81 ? -8.994 1.713 1.190 1.00 90.56 81 TYR A C 1
ATOM 627 O O . TYR A 1 81 ? -9.624 2.531 1.871 1.00 90.56 81 TYR A O 1
ATOM 635 N N . ALA A 1 82 ? -9.594 0.821 0.405 1.00 91.38 82 ALA A N 1
ATOM 636 C CA . ALA A 1 82 ? -11.021 0.529 0.486 1.00 91.38 82 ALA A CA 1
ATOM 637 C C . ALA A 1 82 ? -11.347 -0.295 1.740 1.00 91.38 82 ALA A C 1
ATOM 639 O O . ALA A 1 82 ? -12.444 -0.180 2.272 1.00 91.38 82 ALA A O 1
ATOM 640 N N . LEU A 1 83 ? -10.375 -1.057 2.242 1.00 93.50 83 LEU A N 1
ATOM 641 C CA . LEU A 1 83 ? -10.519 -1.863 3.445 1.00 93.50 83 LEU A CA 1
ATOM 642 C C . LEU A 1 83 ? -10.385 -1.007 4.709 1.00 93.50 83 LEU A C 1
ATOM 644 O O . LEU A 1 83 ? -9.692 0.018 4.729 1.00 93.50 83 LEU A O 1
ATOM 648 N N . THR A 1 84 ? -11.063 -1.448 5.763 1.00 93.56 84 THR A N 1
ATOM 649 C CA . THR A 1 84 ? -11.006 -0.864 7.104 1.00 93.56 84 THR A CA 1
ATOM 650 C C . THR A 1 84 ? -10.396 -1.912 8.035 1.00 93.56 84 THR A C 1
ATOM 652 O O . THR A 1 84 ? -10.877 -3.043 8.017 1.00 93.56 84 THR A O 1
ATOM 655 N N . PRO A 1 85 ? -9.340 -1.585 8.801 1.00 93.69 85 PRO A N 1
ATOM 656 C CA . PRO A 1 85 ? -8.759 -2.518 9.761 1.00 93.69 85 PRO A CA 1
ATOM 657 C C . PRO A 1 85 ? -9.743 -2.736 10.911 1.00 93.69 85 PRO A C 1
ATOM 659 O O . PRO A 1 85 ? -10.071 -1.780 11.610 1.00 93.69 85 PRO A O 1
ATOM 662 N N . ALA A 1 86 ? -10.224 -3.962 11.095 1.00 93.19 86 ALA A N 1
ATOM 663 C CA . ALA A 1 86 ? -11.230 -4.297 12.107 1.00 93.19 86 ALA A CA 1
ATOM 664 C C . ALA A 1 86 ? -10.612 -4.850 13.402 1.00 93.19 86 ALA A C 1
ATOM 666 O O . ALA A 1 86 ? -11.267 -4.868 14.441 1.00 93.19 86 ALA A O 1
ATOM 667 N N . THR A 1 87 ? -9.348 -5.283 13.359 1.00 93.38 87 THR A N 1
ATOM 668 C CA . THR A 1 87 ? -8.621 -5.829 14.516 1.00 93.38 87 THR A CA 1
ATOM 669 C C . THR A 1 87 ? -7.364 -5.020 14.840 1.00 93.38 87 THR A C 1
ATOM 671 O O . THR A 1 87 ? -6.867 -4.262 14.004 1.00 93.38 87 THR A O 1
ATOM 674 N N . ALA A 1 88 ? -6.830 -5.197 16.053 1.00 92.44 88 ALA A N 1
ATOM 675 C CA . ALA A 1 88 ? -5.564 -4.583 16.460 1.00 92.44 88 ALA A CA 1
ATOM 676 C C . ALA A 1 88 ? -4.408 -5.008 15.535 1.00 92.44 88 ALA A C 1
ATOM 678 O O . ALA A 1 88 ? -3.739 -4.143 14.978 1.00 92.44 88 ALA A O 1
ATOM 679 N N . ASP A 1 89 ? -4.268 -6.311 15.248 1.00 93.56 89 ASP A N 1
ATOM 680 C CA . ASP A 1 89 ? -3.245 -6.827 14.321 1.00 93.56 89 ASP A CA 1
ATOM 681 C C . ASP A 1 89 ? -3.309 -6.157 12.940 1.00 93.56 89 ASP A C 1
ATOM 683 O O . ASP A 1 89 ? -2.293 -5.886 12.300 1.00 93.56 89 ASP A O 1
ATOM 687 N N . GLU A 1 90 ? -4.524 -5.924 12.444 1.00 94.12 90 GLU A N 1
ATOM 688 C CA . GLU A 1 90 ? -4.767 -5.283 11.156 1.00 94.12 90 GLU A CA 1
ATOM 689 C C . GLU A 1 90 ? -4.394 -3.799 11.175 1.00 94.12 90 GLU A C 1
ATOM 691 O O . GLU A 1 90 ? -3.810 -3.286 10.213 1.00 94.12 90 GLU A O 1
ATOM 696 N N . ALA A 1 91 ? -4.710 -3.113 12.273 1.00 93.81 91 ALA A N 1
ATOM 697 C CA . ALA A 1 91 ? -4.333 -1.727 12.495 1.00 93.81 91 ALA A CA 1
ATOM 698 C C . ALA A 1 91 ? -2.806 -1.572 12.563 1.00 93.81 91 ALA A C 1
ATOM 700 O O . ALA A 1 91 ? -2.249 -0.717 11.866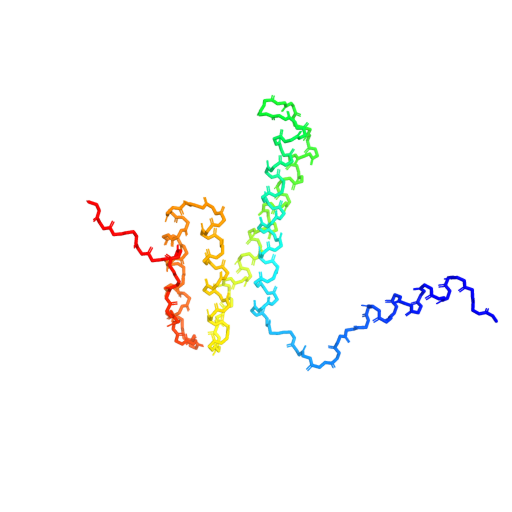 1.00 93.81 91 ALA A O 1
ATOM 701 N N . ASP A 1 92 ? -2.133 -2.443 13.315 1.00 95.00 92 ASP A N 1
ATOM 702 C CA . ASP A 1 92 ? -0.675 -2.482 13.436 1.00 95.00 92 ASP A CA 1
ATOM 703 C C . ASP A 1 92 ? -0.010 -2.772 12.091 1.00 95.00 92 ASP A C 1
ATOM 705 O O . ASP A 1 92 ? 0.892 -2.045 11.666 1.00 95.00 92 ASP A O 1
ATOM 709 N N . ALA A 1 93 ? -0.500 -3.773 11.354 1.00 95.06 93 ALA A N 1
ATOM 710 C CA . ALA A 1 93 ? 0.024 -4.113 10.035 1.00 95.06 93 ALA A CA 1
ATOM 711 C C . ALA A 1 93 ? -0.118 -2.953 9.036 1.00 95.06 93 ALA A C 1
ATOM 713 O O . ALA A 1 93 ? 0.791 -2.698 8.237 1.00 95.06 93 ALA A O 1
ATOM 714 N N . LEU A 1 94 ? -1.240 -2.227 9.080 1.00 95.75 94 LEU A N 1
ATOM 715 C CA . LEU A 1 94 ? -1.455 -1.063 8.228 1.00 95.75 94 LEU A CA 1
ATOM 716 C C . LEU A 1 94 ? -0.498 0.082 8.583 1.00 95.75 94 LEU A C 1
ATOM 718 O O . LEU A 1 94 ? 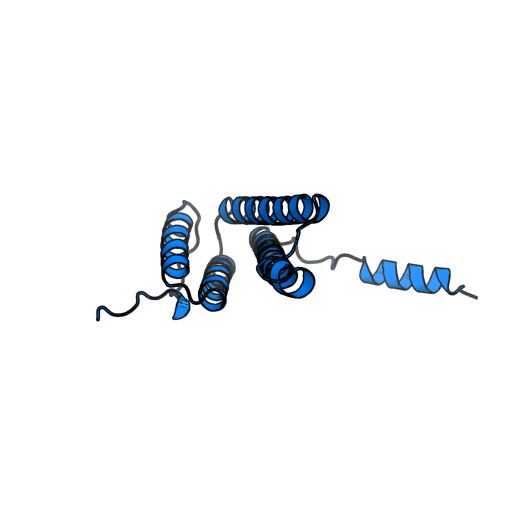0.077 0.701 7.684 1.00 95.75 94 LEU A O 1
ATOM 722 N N . VAL A 1 95 ? -0.312 0.368 9.874 1.00 95.75 95 VAL A N 1
ATOM 723 C CA . VAL A 1 95 ? 0.627 1.402 10.332 1.00 95.75 95 VAL A CA 1
ATOM 724 C C . VAL A 1 95 ? 2.063 1.033 9.963 1.00 95.75 95 VAL A C 1
ATOM 726 O O . VAL A 1 95 ? 2.772 1.879 9.414 1.00 95.75 95 VAL A O 1
ATOM 729 N N . ALA A 1 96 ? 2.460 -0.226 10.152 1.00 95.62 96 ALA A N 1
ATOM 730 C CA . ALA A 1 96 ? 3.769 -0.736 9.758 1.00 95.62 96 ALA A CA 1
ATOM 731 C C . ALA A 1 96 ? 4.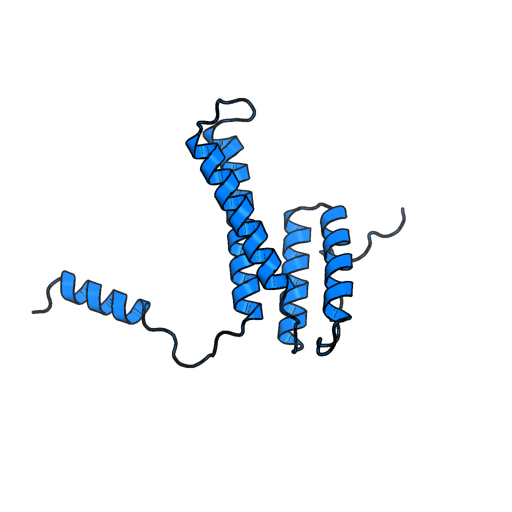018 -0.593 8.247 1.00 95.62 96 ALA A C 1
ATOM 733 O O . ALA A 1 96 ? 5.081 -0.126 7.846 1.00 95.62 96 ALA A O 1
ATOM 734 N N . TYR A 1 97 ? 3.026 -0.899 7.400 1.00 95.50 97 TYR A N 1
ATOM 735 C CA . TYR A 1 97 ? 3.127 -0.685 5.949 1.00 95.50 97 TYR A CA 1
ATOM 736 C C . TYR A 1 97 ? 3.422 0.782 5.592 1.00 95.50 97 TYR A C 1
ATOM 738 O O . TYR A 1 97 ? 4.262 1.074 4.736 1.00 95.50 97 TYR A O 1
ATOM 746 N N . PHE A 1 98 ? 2.740 1.730 6.237 1.00 94.75 98 PHE A N 1
ATOM 747 C CA . PHE A 1 98 ? 2.973 3.150 5.984 1.00 94.75 98 PHE A CA 1
ATOM 748 C C . PHE A 1 98 ? 4.312 3.650 6.537 1.00 94.75 98 PHE A C 1
ATOM 750 O O . PHE A 1 98 ? 4.921 4.518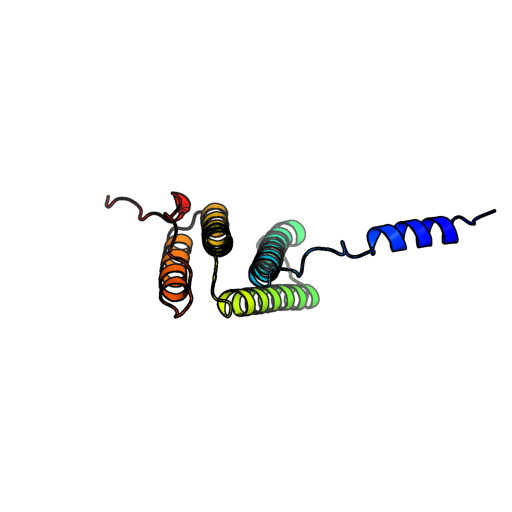 5.909 1.00 94.75 98 PHE A O 1
ATOM 757 N N . ALA A 1 99 ? 4.755 3.117 7.677 1.00 93.75 99 ALA A N 1
ATOM 758 C CA . ALA A 1 99 ? 6.045 3.432 8.280 1.00 93.75 99 ALA A CA 1
ATOM 759 C C . ALA A 1 99 ? 7.200 2.959 7.394 1.00 93.75 99 ALA A C 1
ATOM 761 O O . ALA A 1 99 ? 8.007 3.782 6.976 1.00 93.75 99 ALA A O 1
ATOM 762 N N . GLU A 1 100 ? 7.179 1.689 6.983 1.00 93.81 100 GLU A N 1
ATOM 763 C CA . GLU A 1 100 ? 8.138 1.099 6.040 1.00 93.81 100 GLU A CA 1
ATOM 764 C C . GLU A 1 100 ? 8.248 1.951 4.769 1.00 93.81 100 GLU A C 1
ATOM 766 O O . GLU A 1 100 ? 9.331 2.281 4.287 1.00 93.81 100 GLU A O 1
ATOM 771 N N . ARG A 1 101 ? 7.105 2.385 4.229 1.00 91.69 101 ARG A N 1
ATOM 772 C CA . ARG A 1 101 ? 7.087 3.233 3.039 1.00 91.69 101 ARG A CA 1
ATOM 773 C C . ARG A 1 101 ? 7.722 4.606 3.290 1.00 91.69 101 ARG A C 1
ATOM 775 O O . ARG A 1 101 ? 8.390 5.123 2.395 1.00 91.69 101 ARG A O 1
ATOM 782 N N . ALA A 1 102 ? 7.472 5.219 4.445 1.00 91.62 102 ALA A N 1
ATOM 783 C CA . ALA A 1 102 ? 8.075 6.498 4.799 1.00 91.62 102 ALA A CA 1
ATOM 784 C C . ALA A 1 102 ? 9.599 6.364 4.930 1.00 91.62 102 ALA A C 1
ATOM 786 O O . ALA A 1 102 ? 10.314 7.136 4.291 1.00 91.62 102 ALA A O 1
ATOM 787 N N . GLU A 1 103 ? 10.070 5.336 5.641 1.00 92.00 103 GLU A N 1
ATOM 788 C CA . GLU A 1 103 ? 11.492 5.012 5.825 1.00 92.00 103 GLU A CA 1
ATOM 789 C C . GLU A 1 103 ? 12.204 4.821 4.488 1.00 92.00 103 GLU A C 1
ATOM 791 O O . GLU A 1 103 ? 13.188 5.499 4.211 1.00 92.00 103 GLU A O 1
ATOM 796 N N . ILE A 1 104 ? 11.647 3.984 3.607 1.00 89.75 104 ILE A N 1
ATOM 797 C CA . ILE A 1 104 ? 12.219 3.710 2.281 1.00 89.75 104 ILE A CA 1
ATOM 798 C C . ILE A 1 104 ? 12.397 4.987 1.454 1.00 89.75 104 ILE A C 1
ATOM 800 O O . ILE A 1 104 ? 13.331 5.087 0.663 1.00 89.75 104 ILE A O 1
ATOM 804 N N . THR A 1 105 ? 11.466 5.936 1.564 1.00 85.75 105 THR A N 1
ATOM 805 C CA . THR A 1 105 ? 11.544 7.178 0.785 1.00 85.75 105 THR A CA 1
ATOM 806 C C . THR A 1 105 ? 12.426 8.242 1.424 1.00 85.75 105 THR A C 1
ATOM 808 O O . THR A 1 105 ? 12.813 9.168 0.719 1.00 85.75 105 THR A O 1
ATOM 811 N N . GLY A 1 106 ? 12.654 8.181 2.740 1.00 84.75 106 GLY A N 1
ATOM 812 C CA . GLY A 1 106 ? 13.307 9.245 3.512 1.00 84.75 106 GLY A CA 1
ATOM 813 C C . GLY A 1 106 ? 12.619 10.618 3.431 1.00 84.75 106 GLY A C 1
ATOM 814 O O . GLY A 1 106 ? 13.157 11.603 3.924 1.00 84.75 106 GLY A O 1
ATOM 815 N N . ASN A 1 107 ? 11.445 10.721 2.795 1.00 86.25 107 ASN A N 1
ATOM 816 C CA . ASN A 1 107 ? 10.806 11.995 2.484 1.00 86.25 107 ASN A CA 1
ATOM 817 C C . ASN A 1 107 ? 9.756 12.354 3.560 1.00 86.25 107 ASN A C 1
ATOM 819 O O . ASN A 1 107 ? 8.761 11.625 3.703 1.00 86.25 107 ASN A O 1
ATOM 823 N N . PRO A 1 108 ? 9.893 13.501 4.259 1.00 87.12 108 PRO A N 1
ATOM 824 C CA . PRO A 1 108 ? 8.949 13.931 5.293 1.00 87.12 108 PRO A CA 1
ATOM 825 C C . PRO A 1 108 ? 7.518 14.143 4.768 1.00 87.12 108 PRO A C 1
ATOM 827 O O . PRO A 1 108 ? 6.543 13.949 5.505 1.00 87.12 108 PRO A O 1
ATOM 830 N N . GLU A 1 109 ? 7.346 14.475 3.487 1.00 89.88 109 GLU A N 1
ATOM 831 C CA . GLU A 1 109 ? 6.031 14.589 2.854 1.00 89.88 109 GLU A CA 1
ATOM 832 C C . GLU A 1 109 ? 5.323 13.236 2.752 1.00 89.88 109 GLU A C 1
ATOM 834 O O . GLU A 1 109 ? 4.107 13.158 2.950 1.00 89.88 109 GLU A O 1
ATOM 839 N N . THR A 1 110 ? 6.071 12.150 2.523 1.00 89.56 110 THR A N 1
ATOM 840 C CA . THR A 1 110 ? 5.509 10.791 2.502 1.00 89.56 110 THR A CA 1
ATOM 841 C C . THR A 1 110 ? 4.997 10.409 3.887 1.00 89.56 110 THR A C 1
ATOM 843 O O . THR A 1 110 ? 3.866 9.927 3.998 1.00 89.56 110 THR A O 1
ATOM 846 N N . ALA A 1 111 ? 5.756 10.711 4.945 1.00 90.62 111 ALA A N 1
ATOM 847 C CA . ALA A 1 111 ? 5.321 10.509 6.328 1.00 90.62 111 ALA A CA 1
ATOM 848 C C . ALA A 1 111 ? 4.087 11.366 6.678 1.00 90.62 111 ALA A C 1
ATOM 850 O O . ALA A 1 111 ? 3.151 10.909 7.342 1.00 90.62 111 ALA A O 1
ATOM 851 N N . ARG A 1 112 ? 4.024 12.616 6.198 1.00 92.56 112 ARG A N 1
ATOM 852 C CA . ARG A 1 112 ? 2.854 13.496 6.383 1.00 92.56 112 ARG A CA 1
ATOM 853 C C . ARG A 1 112 ? 1.616 12.972 5.650 1.00 92.56 112 ARG A C 1
ATOM 855 O O . ARG A 1 112 ? 0.522 12.971 6.222 1.00 92.56 112 ARG A O 1
ATOM 862 N N . ALA A 1 113 ? 1.766 12.514 4.409 1.00 91.75 113 ALA A N 1
ATOM 863 C CA . ALA A 1 113 ? 0.682 11.926 3.625 1.00 91.75 113 ALA A CA 1
ATOM 864 C C . ALA A 1 113 ? 0.175 10.616 4.250 1.00 91.75 113 ALA A C 1
ATOM 866 O O . ALA A 1 113 ? -1.038 10.412 4.342 1.00 91.75 113 ALA A O 1
ATOM 867 N N . ALA A 1 114 ? 1.090 9.772 4.737 1.00 92.44 114 ALA A N 1
ATOM 868 C CA . ALA A 1 114 ? 0.781 8.554 5.478 1.00 92.44 114 ALA A CA 1
ATOM 869 C C . ALA A 1 114 ? -0.065 8.851 6.724 1.00 92.44 114 ALA A C 1
ATOM 871 O O . ALA A 1 114 ? -1.174 8.332 6.843 1.00 92.44 114 ALA A O 1
ATOM 872 N N . ARG A 1 115 ? 0.375 9.781 7.583 1.00 93.69 115 ARG A N 1
ATOM 873 C CA . ARG A 1 115 ? -0.398 10.232 8.756 1.00 93.69 115 ARG A CA 1
ATOM 874 C C . ARG A 1 115 ? -1.795 10.725 8.391 1.00 93.69 115 ARG A C 1
ATOM 876 O O . ARG A 1 115 ? -2.782 10.315 9.002 1.00 93.69 115 ARG A O 1
ATOM 883 N N . ARG A 1 116 ? -1.902 11.590 7.373 1.00 94.12 116 ARG A N 1
ATOM 884 C CA . ARG A 1 116 ? -3.202 12.094 6.896 1.00 94.12 116 ARG A CA 1
ATOM 885 C C . ARG A 1 116 ? -4.120 10.955 6.460 1.00 94.12 116 ARG A C 1
ATOM 887 O O . ARG A 1 116 ? -5.325 11.049 6.687 1.00 94.12 116 ARG A O 1
ATOM 894 N N . ARG A 1 117 ? -3.578 9.909 5.828 1.00 92.81 117 ARG A N 1
ATOM 895 C CA . ARG A 1 117 ? -4.359 8.749 5.393 1.00 92.81 117 ARG A CA 1
ATOM 896 C C . ARG A 1 117 ? -4.774 7.875 6.569 1.00 92.81 117 ARG A C 1
ATOM 898 O O . ARG A 1 117 ? -5.959 7.580 6.662 1.00 92.81 117 ARG A O 1
ATOM 905 N N . LEU A 1 118 ? -3.850 7.534 7.465 1.00 93.75 118 LEU A N 1
ATOM 906 C CA . LEU A 1 118 ? -4.126 6.740 8.666 1.00 93.75 118 LEU A CA 1
ATOM 907 C C . LEU A 1 118 ? -5.230 7.378 9.512 1.00 93.75 118 LEU A C 1
ATOM 909 O O . LEU A 1 118 ? -6.206 6.712 9.835 1.00 93.75 118 LEU A O 1
ATOM 913 N N . ARG A 1 119 ? -5.166 8.698 9.735 1.00 94.25 119 ARG A N 1
ATOM 914 C CA . ARG A 1 119 ? -6.233 9.443 10.423 1.00 94.25 119 ARG A CA 1
ATOM 915 C C . ARG A 1 119 ? -7.605 9.261 9.765 1.00 94.25 119 ARG A C 1
ATOM 917 O O . ARG A 1 119 ? -8.597 9.122 10.462 1.00 94.25 119 ARG A O 1
ATOM 924 N N . LYS A 1 120 ? -7.674 9.258 8.428 1.00 93.75 120 LYS A N 1
ATOM 925 C CA . LYS A 1 120 ? -8.936 9.035 7.699 1.00 93.75 120 LYS A CA 1
ATOM 926 C C . LYS A 1 120 ? -9.420 7.587 7.771 1.00 93.75 120 LYS A C 1
ATOM 928 O O . LYS A 1 120 ? -10.619 7.371 7.688 1.00 93.75 120 LYS A O 1
ATOM 933 N N . VAL A 1 121 ? -8.512 6.615 7.842 1.00 93.56 121 VAL A N 1
ATOM 934 C CA . VAL A 1 121 ? -8.866 5.190 7.908 1.00 93.56 121 VAL A CA 1
ATOM 935 C C . VAL A 1 121 ? -9.381 4.831 9.298 1.00 93.56 121 VAL A C 1
ATOM 937 O O . VAL A 1 121 ? -10.438 4.223 9.394 1.00 93.56 121 VAL A O 1
ATOM 940 N N . PHE A 1 122 ? -8.699 5.273 10.356 1.00 93.81 122 PHE A N 1
ATOM 941 C CA . PHE A 1 122 ? -9.108 5.003 11.739 1.00 93.81 122 PHE A CA 1
ATOM 942 C C . PHE A 1 122 ? -10.326 5.808 12.201 1.00 93.81 122 PHE A C 1
ATOM 944 O O . PHE A 1 122 ? -10.966 5.436 13.171 1.00 93.81 122 PHE A O 1
ATOM 951 N N . ALA A 1 123 ? -10.691 6.880 11.494 1.00 93.75 123 ALA A N 1
ATOM 952 C CA . ALA A 1 123 ? -11.946 7.593 11.732 1.00 93.75 123 ALA A CA 1
ATOM 953 C C . ALA A 1 123 ? -13.180 6.885 11.132 1.00 93.75 123 ALA A C 1
ATOM 955 O O . ALA A 1 123 ? -14.290 7.401 11.242 1.00 93.75 123 ALA A O 1
ATOM 956 N N . ARG A 1 124 ? -13.012 5.753 10.432 1.00 94.06 124 ARG A N 1
ATOM 957 C CA . ARG A 1 124 ? -14.134 5.035 9.812 1.00 94.06 124 ARG A CA 1
ATOM 958 C C . ARG A 1 124 ? -14.918 4.231 10.854 1.00 94.06 124 ARG A C 1
ATOM 960 O O . ARG A 1 124 ? -14.304 3.667 11.759 1.00 94.06 124 ARG A O 1
ATOM 967 N N . PRO A 1 125 ? -16.243 4.089 10.686 1.00 92.25 125 PRO A N 1
ATOM 968 C CA . PRO A 1 125 ? -17.032 3.164 11.493 1.00 92.25 125 PRO A CA 1
ATOM 969 C C . PRO A 1 125 ? -16.475 1.738 11.404 1.00 92.25 125 PRO A C 1
ATOM 971 O O . PRO A 1 125 ? -16.137 1.273 10.314 1.00 92.25 125 PRO A O 1
ATOM 974 N N . GLY A 1 126 ? -16.372 1.057 12.548 1.00 89.94 126 GLY A N 1
ATOM 975 C CA . GLY A 1 126 ? -15.855 -0.314 12.631 1.00 89.94 126 GLY A CA 1
ATOM 976 C C . GLY A 1 126 ? -14.332 -0.444 12.519 1.00 89.94 126 GLY A C 1
ATOM 977 O O . GLY A 1 126 ? -13.835 -1.565 12.463 1.00 89.94 126 GLY A O 1
ATOM 978 N N . ALA A 1 127 ? -13.587 0.667 12.481 1.00 92.56 127 ALA A N 1
ATOM 979 C CA . ALA A 1 127 ? -12.135 0.616 12.577 1.00 92.56 127 ALA A CA 1
ATOM 980 C C . ALA A 1 127 ? -11.688 0.272 14.006 1.00 92.56 127 ALA A C 1
ATOM 982 O O . ALA A 1 127 ? -12.203 0.825 14.978 1.00 92.56 127 ALA A O 1
ATOM 983 N N . ALA A 1 128 ? -10.689 -0.600 14.121 1.00 93.00 128 ALA A N 1
ATOM 984 C CA . ALA A 1 128 ? -9.964 -0.822 15.363 1.00 93.00 128 ALA A CA 1
ATOM 985 C C . ALA A 1 128 ? -9.288 0.478 15.851 1.00 93.00 128 ALA A C 1
ATOM 987 O O . ALA A 1 128 ? -8.975 1.357 15.034 1.00 93.00 128 ALA A O 1
ATOM 988 N N . PRO A 1 129 ? -9.037 0.613 17.168 1.00 90.06 129 PRO A N 1
ATOM 989 C CA . PRO A 1 129 ? -8.340 1.771 17.715 1.00 90.06 129 PRO A CA 1
ATOM 990 C C . PRO A 1 129 ? -6.965 1.947 17.063 1.00 90.06 129 PRO A C 1
ATOM 992 O O . PRO A 1 129 ? -6.258 0.980 16.781 1.00 90.06 129 PRO A O 1
ATOM 995 N N . ALA A 1 130 ? -6.591 3.203 16.816 1.00 89.81 130 ALA A N 1
ATOM 996 C CA . ALA A 1 130 ? -5.319 3.524 16.187 1.00 89.81 130 ALA A CA 1
ATOM 997 C C . ALA A 1 130 ? -4.152 3.185 17.135 1.00 89.81 130 ALA A C 1
ATOM 999 O O . ALA A 1 130 ? -4.127 3.697 18.258 1.00 89.81 130 ALA A O 1
ATOM 1000 N N . PRO A 1 131 ? -3.166 2.387 16.695 1.00 91.56 131 PRO A N 1
ATOM 1001 C CA . PRO A 1 131 ? -1.998 2.088 17.505 1.00 91.56 131 PRO A CA 1
ATOM 1002 C C . PRO A 1 131 ? -1.039 3.281 17.551 1.00 91.56 131 PRO A C 1
ATOM 1004 O O . PRO A 1 131 ? -1.158 4.253 16.791 1.00 91.56 131 PRO A O 1
ATOM 1007 N N . ALA A 1 132 ? -0.060 3.207 18.451 1.00 89.81 132 ALA A N 1
ATOM 1008 C CA . ALA A 1 132 ? 0.965 4.233 18.576 1.00 89.81 132 ALA A CA 1
ATOM 1009 C C . ALA A 1 132 ? 1.748 4.387 17.263 1.00 89.81 132 ALA A C 1
ATOM 1011 O O . ALA A 1 132 ? 2.185 3.412 16.651 1.00 89.81 132 ALA A O 1
ATOM 1012 N N . LEU A 1 133 ? 1.951 5.634 16.828 1.00 90.06 133 LEU A N 1
ATOM 1013 C CA . LEU A 1 133 ? 2.688 5.888 15.595 1.00 90.06 133 LEU A CA 1
ATOM 1014 C C . LEU A 1 133 ? 4.188 5.590 15.786 1.00 90.06 133 LEU A C 1
ATOM 1016 O O . LEU A 1 133 ? 4.808 6.156 16.698 1.00 90.06 133 LEU A O 1
ATOM 1020 N N . PRO A 1 134 ? 4.798 4.775 14.907 1.00 89.19 134 PRO A N 1
ATOM 1021 C CA . PRO A 1 134 ? 6.230 4.506 14.940 1.00 89.19 134 PRO A CA 1
ATOM 1022 C C . PRO A 1 134 ? 7.045 5.772 14.623 1.00 89.19 134 PRO A C 1
ATOM 1024 O O . PRO A 1 134 ? 6.519 6.699 13.993 1.00 89.19 134 PRO A O 1
ATOM 1027 N N . PRO A 1 135 ? 8.333 5.827 15.023 1.00 86.44 135 PRO A N 1
ATOM 1028 C CA . PRO A 1 135 ? 9.194 7.002 14.861 1.00 86.44 135 PRO A CA 1
ATOM 1029 C C . PRO A 1 135 ? 9.198 7.588 13.447 1.00 86.44 135 PRO A C 1
ATOM 1031 O O . PRO A 1 135 ? 9.060 8.798 13.294 1.00 86.44 135 PRO A O 1
ATOM 1034 N N . ALA A 1 136 ? 9.232 6.736 12.419 1.00 85.50 136 ALA A N 1
ATOM 1035 C CA . ALA A 1 136 ? 9.210 7.142 11.013 1.00 85.50 136 ALA A CA 1
ATOM 1036 C C . ALA A 1 136 ? 7.976 7.960 10.594 1.00 85.50 136 ALA A C 1
ATOM 1038 O O . ALA A 1 136 ? 7.990 8.655 9.577 1.00 85.50 136 ALA A O 1
ATOM 1039 N N . LEU A 1 137 ? 6.885 7.871 11.358 1.00 86.94 137 LEU A N 1
ATOM 1040 C CA . LEU A 1 137 ? 5.651 8.610 11.114 1.00 86.94 137 LEU A CA 1
ATOM 1041 C C . LEU A 1 137 ? 5.441 9.759 12.101 1.00 86.94 137 LEU A C 1
ATOM 1043 O O . LEU A 1 137 ? 4.482 10.514 11.927 1.00 86.94 137 LEU A O 1
ATOM 1047 N N . LYS A 1 138 ? 6.294 9.927 13.118 1.00 85.38 138 LYS A N 1
ATOM 1048 C CA . LYS A 1 138 ? 6.163 11.030 14.076 1.00 85.38 138 LYS A CA 1
ATOM 1049 C C . LYS A 1 138 ? 6.457 12.377 13.392 1.00 85.38 138 LYS A C 1
ATOM 1051 O O . LYS A 1 138 ? 7.187 12.433 12.402 1.00 85.38 138 LYS A O 1
ATOM 1056 N N . PRO A 1 139 ? 5.835 13.482 13.845 1.00 75.75 139 PRO A N 1
ATOM 1057 C CA . PRO A 1 139 ? 6.236 14.810 13.397 1.00 75.75 139 PRO A CA 1
ATOM 1058 C C . PRO A 1 139 ? 7.716 15.035 13.717 1.00 75.75 139 PRO A C 1
ATOM 1060 O O . PRO A 1 139 ? 8.155 14.687 14.810 1.00 75.75 139 PRO A O 1
ATOM 1063 N N . LEU A 1 140 ? 8.458 15.634 12.783 1.00 67.44 140 LEU A N 1
ATOM 1064 C CA . LEU A 1 140 ? 9.758 16.212 13.109 1.00 67.44 140 LEU A CA 1
ATOM 1065 C C . LEU A 1 140 ? 9.525 17.324 14.137 1.00 67.44 140 LEU A C 1
ATOM 1067 O O . LEU A 1 140 ? 8.547 18.070 14.014 1.00 67.44 140 LEU A O 1
ATOM 1071 N N . ALA A 1 141 ? 10.373 17.378 15.164 1.00 63.94 141 ALA A N 1
ATOM 1072 C CA . ALA A 1 141 ? 10.330 18.456 16.141 1.00 63.94 141 ALA A CA 1
ATOM 1073 C C . ALA A 1 141 ? 10.473 19.806 15.411 1.00 63.94 141 ALA A C 1
ATOM 1075 O O . ALA A 1 141 ? 11.208 19.868 14.421 1.00 63.94 141 ALA A O 1
ATOM 1076 N N . PRO A 1 142 ? 9.751 20.857 15.838 1.00 62.59 142 PRO A N 1
ATOM 1077 C CA . PRO A 1 142 ? 9.969 22.187 15.292 1.00 62.59 142 PRO A CA 1
ATOM 1078 C C . PRO A 1 142 ? 11.417 22.602 15.580 1.00 62.59 142 PRO A C 1
ATOM 1080 O O . PRO A 1 142 ? 11.861 22.541 16.725 1.00 62.59 142 PRO A O 1
ATOM 1083 N N . SER A 1 143 ? 12.135 22.940 14.512 1.00 45.88 143 SER A N 1
ATOM 1084 C CA . SER A 1 143 ? 13.445 23.596 14.527 1.00 45.88 143 SER A CA 1
ATOM 1085 C C . SER A 1 143 ? 13.305 25.079 14.823 1.00 45.88 143 SER A C 1
ATOM 1087 O O . SER A 1 143 ? 12.366 25.665 14.231 1.00 45.88 143 SER A O 1
#

Sequence (143 aa):
MPTRRTALASVLAVLAAPAIGAVPRPLFVAIRRARLADAAHRQAGRDTLDVFGPNGHRPAYWRAYRFGVLAERYSARRALYALTPATADEADALVAYFAERAEITGNPETARAARRRLRKVFARPGAAPAPALPPALKPLAPS

Organism: NCBI:txid223967